Protein AF-A0A067DJR5-F1 (afdb_monomer)

InterPro domains:
  IPR007724 Poly(ADP-ribose) glycohydrolase [PTHR12837] (6-150)
  IPR046372 Poly (ADP-ribose) glycohydrolase (PARG), catalytic domain [PF05028] (11-152)

Radius of gyration: 17.23 Å; Cα contacts (8 Å, |Δi|>4): 198; chains: 1; bounding box: 45×36×45 Å

Solvent-accessible surface area (backbone atoms only — not comparable to full-atom values): 10150 Å² total; per-residue (Å²): 129,85,82,83,78,78,75,82,52,72,67,53,64,76,67,58,80,74,76,82,76,92,83,85,89,74,96,71,88,57,72,91,69,57,84,62,94,54,79,29,79,32,74,26,50,44,48,57,57,69,37,46,88,63,87,45,40,51,73,36,21,48,51,35,67,23,20,55,71,56,54,60,46,57,77,76,58,70,66,49,54,83,88,45,70,49,78,47,74,30,60,58,53,68,38,35,69,42,72,59,48,96,56,49,40,84,64,50,80,46,80,67,78,65,52,66,47,100,85,73,32,34,64,33,40,36,37,36,43,57,70,79,81,84,53,68,80,54,50,76,38,66,75,49,45,52,40,60,54,52,68,60,49,70,58,63,69,58,62,80,79,118

Mean predicted aligned error: 7.13 Å

Organism: Citrus sinensis (NCBI:txid2711)

Sequence (162 aa):
HPLFTSYPEADFWSKSVLPLCAFEVRSVGFIEDQSADALEVDFANKYIGRGALHRGCVHEEIRFMINPELIAGMLFLASMGDNEAIEIVGAERFCDYKGYTSSFRFAGDPADKKHFDSFGRRKTRIIAIDALCWPGMKQYALKYLLRCVKFALEHLENTENY

Structure (mmCIF, N/CA/C/O backbone):
data_AF-A0A067DJR5-F1
#
_entry.id   AF-A0A067DJR5-F1
#
loop_
_atom_site.group_PDB
_atom_site.id
_atom_site.type_symbol
_atom_site.label_atom_id
_atom_site.label_alt_id
_atom_site.label_comp_id
_atom_site.label_asym_id
_atom_site.label_entity_id
_atom_site.label_seq_id
_atom_site.pdbx_PDB_ins_code
_atom_site.Cartn_x
_atom_site.Cartn_y
_atom_site.Cartn_z
_atom_site.occupancy
_atom_site.B_iso_or_equiv
_atom_site.auth_seq_id
_atom_site.auth_comp_id
_atom_site.auth_asym_id
_atom_site.auth_atom_id
_atom_site.pdbx_PDB_model_num
ATOM 1 N N . HIS A 1 1 ? 21.685 14.179 6.305 1.00 32.66 1 HIS A N 1
ATOM 2 C CA . HIS A 1 1 ? 21.947 13.771 4.911 1.00 32.66 1 HIS A CA 1
ATOM 3 C C . HIS A 1 1 ? 20.967 12.667 4.562 1.00 32.66 1 HIS A C 1
ATOM 5 O O . HIS A 1 1 ? 20.913 11.726 5.345 1.00 32.66 1 HIS A O 1
ATOM 11 N N . PRO A 1 2 ? 20.172 12.768 3.483 1.00 40.50 2 PRO A N 1
ATOM 12 C CA . PRO A 1 2 ? 19.405 11.615 3.029 1.00 40.50 2 PRO A CA 1
ATOM 13 C C . PRO A 1 2 ? 20.401 10.515 2.641 1.00 40.50 2 PRO A C 1
ATOM 15 O O . PRO A 1 2 ? 21.371 10.781 1.928 1.00 40.50 2 PRO A O 1
ATOM 18 N N . LEU A 1 3 ? 20.214 9.317 3.193 1.00 43.00 3 LEU A N 1
ATOM 19 C CA . LEU A 1 3 ? 20.964 8.128 2.805 1.00 43.00 3 LEU A CA 1
ATOM 20 C C . LEU A 1 3 ? 20.612 7.841 1.345 1.00 43.00 3 LEU A C 1
ATOM 22 O O . LEU A 1 3 ? 19.465 7.549 1.023 1.00 43.00 3 LEU A O 1
ATOM 26 N N . PHE A 1 4 ? 21.582 8.010 0.451 1.00 42.84 4 PHE A N 1
ATOM 27 C CA . PHE A 1 4 ? 21.409 7.666 -0.953 1.00 42.84 4 PHE A CA 1
ATOM 28 C C . PHE A 1 4 ? 21.581 6.152 -1.072 1.00 42.84 4 PHE A C 1
ATOM 30 O O . PHE A 1 4 ? 22.692 5.659 -1.263 1.00 42.84 4 PHE A O 1
ATOM 37 N N . THR A 1 5 ? 20.498 5.403 -0.881 1.00 54.69 5 THR A N 1
ATOM 38 C CA . THR A 1 5 ? 20.499 3.961 -1.127 1.00 54.69 5 THR A CA 1
ATOM 39 C C . THR A 1 5 ? 20.599 3.748 -2.635 1.00 54.69 5 THR A C 1
ATOM 41 O O . THR A 1 5 ? 19.686 4.083 -3.390 1.00 54.69 5 THR A O 1
ATOM 44 N N . SER A 1 6 ? 21.738 3.246 -3.115 1.00 61.50 6 SER A N 1
ATOM 45 C CA . SER A 1 6 ? 21.877 2.869 -4.521 1.00 61.50 6 SER A CA 1
ATOM 46 C C . SER A 1 6 ? 21.143 1.552 -4.756 1.00 61.50 6 SER A C 1
ATOM 48 O O . SER A 1 6 ? 21.540 0.521 -4.214 1.00 61.50 6 SER A O 1
ATOM 50 N N . TYR A 1 7 ? 20.088 1.576 -5.568 1.00 65.38 7 TYR A N 1
ATOM 51 C CA . TYR A 1 7 ? 19.358 0.358 -5.915 1.00 65.38 7 TYR A CA 1
ATOM 52 C C . TYR A 1 7 ? 20.230 -0.631 -6.692 1.00 65.38 7 TYR A C 1
ATOM 54 O O . TYR A 1 7 ? 20.980 -0.201 -7.575 1.00 65.38 7 TYR A O 1
ATOM 62 N N . PRO A 1 8 ? 20.066 -1.946 -6.466 1.00 73.25 8 PRO A N 1
ATOM 63 C CA . PRO A 1 8 ? 20.792 -2.938 -7.235 1.00 73.25 8 PRO A CA 1
ATOM 64 C C . PRO A 1 8 ? 20.431 -2.868 -8.722 1.00 73.25 8 PRO A C 1
ATOM 66 O O . PRO A 1 8 ? 19.257 -2.778 -9.103 1.00 73.25 8 PRO A O 1
ATOM 69 N N . GLU A 1 9 ? 21.457 -2.908 -9.567 1.00 80.12 9 GLU A N 1
ATOM 70 C CA . GLU A 1 9 ? 21.310 -2.920 -11.021 1.00 80.12 9 GLU A CA 1
ATOM 71 C C . GLU A 1 9 ? 20.905 -4.309 -11.542 1.00 80.12 9 GLU A C 1
ATOM 73 O O . GLU A 1 9 ? 20.923 -5.306 -10.822 1.00 80.12 9 GLU A O 1
ATOM 78 N N . ALA A 1 10 ? 20.557 -4.397 -12.829 1.00 82.88 10 ALA A N 1
ATOM 79 C CA . ALA A 1 10 ? 20.188 -5.653 -13.493 1.00 82.88 10 ALA A CA 1
ATOM 80 C C . ALA A 1 10 ? 21.188 -6.789 -13.276 1.00 82.88 10 ALA A C 1
ATOM 82 O O . ALA A 1 10 ? 20.790 -7.941 -13.107 1.00 82.88 10 ALA A O 1
ATOM 83 N N . ASP A 1 11 ? 22.475 -6.452 -13.270 1.00 86.44 11 ASP A N 1
ATOM 84 C CA . ASP A 1 11 ? 23.546 -7.425 -13.132 1.00 86.44 11 ASP A CA 1
ATOM 85 C C . ASP A 1 11 ? 23.489 -8.136 -11.770 1.00 86.44 11 ASP A C 1
ATOM 87 O O . ASP A 1 11 ? 23.598 -9.361 -11.718 1.00 86.44 11 ASP A O 1
ATOM 91 N N . PHE A 1 12 ? 23.182 -7.400 -10.693 1.00 85.56 12 PHE A N 1
ATOM 92 C CA . PHE A 1 12 ? 22.974 -7.965 -9.357 1.00 85.56 12 PHE A CA 1
ATOM 93 C C . PHE A 1 12 ? 21.838 -8.992 -9.353 1.00 85.56 12 PHE A C 1
ATOM 95 O O . PHE A 1 12 ? 22.022 -10.122 -8.907 1.00 85.56 12 PHE A O 1
ATOM 102 N N . TRP A 1 13 ? 20.681 -8.626 -9.909 1.00 84.19 13 TRP A N 1
ATOM 103 C CA . TRP A 1 13 ? 19.507 -9.499 -9.952 1.00 84.19 13 TRP A CA 1
ATOM 104 C C . TRP A 1 13 ? 19.743 -10.761 -10.772 1.00 84.19 13 TRP A C 1
ATOM 106 O O . TRP A 1 13 ? 19.360 -11.848 -10.352 1.00 84.19 13 TRP A O 1
ATOM 116 N N . SER A 1 14 ? 20.416 -10.626 -11.916 1.00 87.56 14 SER A N 1
ATOM 117 C CA . SER A 1 14 ? 20.718 -11.755 -12.800 1.00 87.56 14 SER A CA 1
ATOM 118 C C . SER A 1 14 ? 21.702 -12.762 -12.195 1.00 87.56 14 SER A C 1
ATOM 120 O O . SER A 1 14 ? 21.683 -13.934 -12.563 1.00 87.56 14 SER A O 1
ATOM 122 N N . LYS A 1 15 ? 22.551 -12.308 -11.265 1.00 91.06 15 LYS A N 1
ATOM 123 C CA . LYS A 1 15 ? 23.570 -13.115 -10.581 1.00 91.06 15 LYS A CA 1
ATOM 124 C C . LYS A 1 15 ? 23.148 -13.540 -9.177 1.00 91.06 15 LYS A C 1
ATOM 126 O O . LYS A 1 15 ? 23.910 -14.237 -8.509 1.00 91.06 15 LYS A O 1
ATOM 131 N N . SER A 1 16 ? 21.972 -13.113 -8.716 1.00 87.06 16 SER A N 1
ATOM 132 C CA . SER A 1 16 ? 21.487 -13.448 -7.384 1.00 87.06 16 SER A CA 1
ATOM 133 C C . SER A 1 16 ? 21.259 -14.953 -7.268 1.00 87.06 16 SER A C 1
ATOM 135 O O . SER A 1 16 ? 20.565 -15.562 -8.080 1.00 87.06 16 SER A O 1
ATOM 137 N N . VAL A 1 17 ? 21.847 -15.541 -6.230 1.00 91.00 17 VAL A N 1
ATOM 138 C CA . VAL A 1 17 ? 21.683 -16.954 -5.856 1.00 91.00 17 VAL A CA 1
ATOM 139 C C . VAL A 1 17 ? 20.886 -17.107 -4.562 1.00 91.00 17 VAL A C 1
ATOM 141 O O . VAL A 1 17 ? 20.864 -18.186 -3.970 1.00 91.00 17 VAL A O 1
ATOM 144 N N . LEU A 1 18 ? 20.264 -16.020 -4.092 1.00 86.81 18 LEU A N 1
ATOM 145 C CA . LEU A 1 18 ? 19.453 -16.054 -2.884 1.00 86.81 18 LEU A CA 1
ATOM 146 C C . LEU A 1 18 ? 18.262 -17.000 -3.093 1.00 86.81 18 LEU A C 1
ATOM 148 O O . LEU A 1 18 ? 17.601 -16.926 -4.135 1.00 86.81 18 LEU A O 1
ATOM 152 N N . PRO A 1 19 ? 17.979 -17.897 -2.132 1.00 89.25 19 PRO A N 1
ATOM 153 C CA . PRO A 1 19 ? 16.810 -18.751 -2.225 1.00 89.25 19 PRO A CA 1
ATOM 154 C C . PRO A 1 19 ? 15.543 -17.892 -2.197 1.00 89.25 19 PRO A C 1
ATOM 156 O O . PRO A 1 19 ? 15.485 -16.863 -1.522 1.00 89.25 19 PRO A O 1
ATOM 159 N N . LEU A 1 20 ? 14.509 -18.335 -2.913 1.00 88.19 20 LEU A N 1
ATOM 160 C CA . LEU A 1 20 ? 13.187 -17.727 -2.800 1.00 88.19 20 LEU A CA 1
ATOM 161 C C . LEU A 1 20 ? 12.684 -17.870 -1.359 1.00 88.19 20 LEU A C 1
ATOM 163 O O . LEU A 1 20 ? 12.875 -18.913 -0.727 1.00 88.19 20 LEU A O 1
ATOM 167 N N . CYS A 1 21 ? 12.034 -16.827 -0.846 1.00 87.06 21 CYS A N 1
ATOM 168 C CA . CYS A 1 21 ? 11.402 -16.886 0.463 1.00 87.06 21 CYS A CA 1
ATOM 169 C C . CYS A 1 21 ? 10.205 -17.850 0.452 1.00 87.06 21 CYS A C 1
ATOM 171 O O . CYS A 1 21 ? 9.618 -18.153 -0.592 1.00 87.06 21 CYS A O 1
ATOM 173 N N . ALA A 1 22 ? 9.835 -18.337 1.637 1.00 89.88 22 ALA A N 1
ATOM 174 C CA . ALA A 1 22 ? 8.585 -19.063 1.798 1.00 89.88 22 ALA A CA 1
ATOM 175 C C . ALA A 1 22 ? 7.409 -18.138 1.444 1.00 89.88 22 ALA A C 1
ATOM 177 O O . ALA A 1 22 ? 7.386 -16.977 1.851 1.00 89.88 22 ALA A O 1
ATOM 178 N N . PHE A 1 23 ? 6.430 -18.658 0.708 1.00 89.19 23 PHE A N 1
ATOM 179 C CA . PHE A 1 23 ? 5.225 -17.920 0.348 1.00 89.19 23 PHE A CA 1
ATOM 180 C C . PHE A 1 23 ? 3.981 -18.773 0.597 1.00 89.19 23 PHE A C 1
ATOM 182 O O . PHE A 1 23 ? 4.010 -19.999 0.478 1.00 89.19 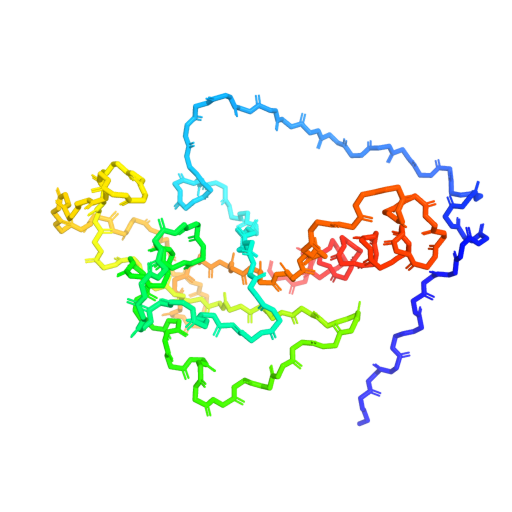23 PHE A O 1
ATOM 189 N N . GLU A 1 24 ? 2.880 -18.108 0.933 1.00 90.44 24 GLU A N 1
ATOM 190 C CA . GLU A 1 24 ? 1.561 -18.711 1.102 1.00 90.44 24 GLU A CA 1
ATOM 191 C C . GLU A 1 24 ? 0.595 -18.042 0.122 1.00 90.44 24 GLU A C 1
ATOM 193 O O . GLU A 1 24 ? 0.582 -16.818 -0.006 1.00 90.44 24 GLU A O 1
ATOM 198 N N . VAL A 1 25 ? -0.227 -18.837 -0.567 1.00 91.69 25 VAL A N 1
ATOM 199 C CA . VAL A 1 25 ? -1.281 -18.325 -1.450 1.00 91.69 25 VAL A CA 1
ATOM 200 C C . VAL A 1 25 ? -2.632 -18.688 -0.861 1.00 91.69 25 VAL A C 1
ATOM 202 O O . VAL A 1 25 ? -2.941 -19.864 -0.676 1.00 91.69 25 VAL A O 1
ATOM 205 N N . ARG A 1 26 ? -3.460 -17.672 -0.615 1.00 90.69 26 ARG A N 1
ATOM 206 C CA . ARG A 1 26 ? -4.855 -17.836 -0.204 1.00 90.69 26 ARG A CA 1
ATOM 207 C C . ARG A 1 26 ? -5.766 -17.350 -1.321 1.00 90.69 26 ARG A C 1
ATOM 209 O O . ARG A 1 26 ? -5.598 -16.246 -1.823 1.00 90.69 26 ARG A O 1
ATOM 216 N N . SER A 1 27 ? -6.742 -18.170 -1.702 1.00 91.94 27 SER A N 1
ATOM 217 C CA . SER A 1 27 ? -7.758 -17.805 -2.701 1.00 91.94 27 SER A CA 1
ATOM 218 C C . SER A 1 27 ? -8.978 -17.104 -2.093 1.00 91.94 27 SER A C 1
ATOM 220 O O . SER A 1 27 ? -9.908 -16.760 -2.816 1.00 91.94 27 SER A O 1
ATOM 222 N N . VAL A 1 28 ? -9.009 -16.959 -0.767 1.00 90.88 28 VAL A N 1
ATOM 223 C CA . VAL A 1 28 ? -10.107 -16.366 0.001 1.00 90.88 28 VAL A CA 1
ATOM 224 C C . VAL A 1 28 ? -9.520 -15.434 1.055 1.00 90.88 28 VAL A C 1
ATOM 226 O O . VAL A 1 28 ? -8.496 -15.753 1.661 1.00 90.88 28 VAL A O 1
ATOM 229 N N . GLY A 1 29 ? -10.209 -14.318 1.286 1.00 89.69 29 GLY A N 1
ATOM 230 C CA . GLY A 1 29 ? -9.810 -13.270 2.217 1.00 89.69 29 GLY A CA 1
ATOM 231 C C . GLY A 1 29 ? -9.407 -11.990 1.494 1.00 89.69 29 GLY A C 1
ATOM 232 O O . GLY A 1 29 ? -9.350 -11.947 0.263 1.00 89.69 29 GLY A O 1
ATOM 233 N N . PHE A 1 30 ? -9.137 -10.960 2.285 1.00 90.88 30 PHE A N 1
ATOM 234 C CA . PHE A 1 30 ? -8.698 -9.653 1.818 1.00 90.88 30 PHE A CA 1
ATOM 235 C C . PHE A 1 30 ? -7.371 -9.271 2.482 1.00 90.88 30 PHE A C 1
ATOM 237 O O . PHE A 1 30 ? -7.003 -9.841 3.512 1.00 90.88 30 PHE A O 1
ATOM 244 N N . ILE A 1 31 ? -6.640 -8.327 1.887 1.00 91.81 31 ILE A N 1
ATOM 245 C CA . ILE A 1 31 ? -5.328 -7.890 2.394 1.00 91.81 31 ILE A CA 1
ATOM 246 C C . ILE A 1 31 ? -5.497 -7.227 3.769 1.00 91.81 31 ILE A C 1
ATOM 248 O O . ILE A 1 31 ? -4.756 -7.527 4.702 1.00 91.81 31 ILE A O 1
ATOM 252 N N . GLU A 1 32 ? -6.535 -6.406 3.910 1.00 90.31 32 GLU A N 1
ATOM 253 C CA . GLU A 1 32 ? -6.901 -5.668 5.118 1.00 90.31 32 GLU A CA 1
ATOM 254 C C . GLU A 1 32 ? -7.346 -6.532 6.303 1.00 90.31 32 GLU A C 1
ATOM 256 O O . GLU A 1 32 ? -7.387 -6.043 7.433 1.00 90.31 32 GLU A O 1
ATOM 261 N N . ASP A 1 33 ? -7.679 -7.800 6.052 1.00 88.38 33 ASP A N 1
ATOM 262 C CA . ASP A 1 33 ? -8.132 -8.753 7.069 1.00 88.38 33 ASP A CA 1
ATOM 263 C C . ASP A 1 33 ? 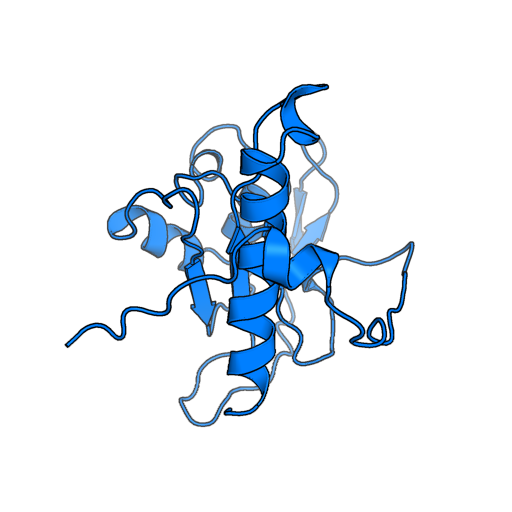-6.995 -9.666 7.556 1.00 88.38 33 ASP A C 1
ATOM 265 O O . ASP A 1 33 ? -7.211 -10.544 8.397 1.00 88.38 33 ASP A O 1
ATOM 269 N N . GLN A 1 34 ? -5.774 -9.496 7.035 1.00 81.50 34 GLN A N 1
ATOM 270 C CA . GLN A 1 34 ? -4.649 -10.329 7.436 1.00 81.50 34 GLN A CA 1
ATOM 271 C C . GLN A 1 34 ? -4.249 -10.050 8.893 1.00 81.50 34 GLN A C 1
ATOM 273 O O . GLN A 1 34 ? -4.035 -8.909 9.306 1.00 81.50 34 GLN A O 1
ATOM 278 N N . SER A 1 35 ? -4.125 -11.130 9.670 1.00 70.38 35 SER A N 1
ATOM 279 C CA . SER A 1 35 ? -3.864 -11.089 11.114 1.00 70.38 35 SER A CA 1
ATOM 280 C C . SER A 1 35 ? -2.385 -11.146 11.487 1.00 70.38 35 SER A C 1
ATOM 282 O O . SER A 1 35 ? -2.038 -10.915 12.641 1.00 70.38 35 SER A O 1
ATOM 284 N N . ALA A 1 36 ? -1.518 -11.525 10.548 1.00 69.12 36 ALA A N 1
ATOM 28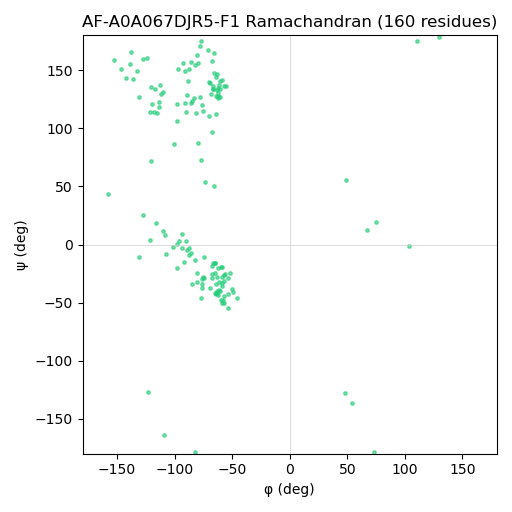5 C CA . ALA A 1 36 ? -0.082 -11.361 10.729 1.00 69.12 36 ALA A CA 1
ATOM 286 C C . ALA A 1 36 ? 0.231 -9.857 10.771 1.00 69.12 36 ALA A C 1
ATOM 288 O O . ALA A 1 36 ? -0.445 -9.097 10.078 1.00 69.12 36 ALA A O 1
ATOM 289 N N . ASP A 1 37 ? 1.253 -9.442 11.530 1.00 76.12 37 ASP A N 1
ATOM 290 C CA . ASP A 1 37 ? 1.848 -8.088 11.500 1.00 76.12 37 ASP A CA 1
ATOM 291 C C . ASP A 1 37 ? 2.531 -7.842 10.123 1.00 76.12 37 ASP A C 1
ATOM 293 O O . ASP A 1 37 ? 3.707 -7.501 10.014 1.00 76.12 37 ASP A O 1
ATOM 297 N N . ALA A 1 38 ? 1.796 -8.115 9.046 1.00 83.69 38 ALA A N 1
ATOM 298 C CA . ALA A 1 38 ? 2.214 -8.109 7.664 1.00 83.69 38 ALA A CA 1
ATOM 299 C C . ALA A 1 38 ? 2.060 -6.711 7.076 1.00 83.69 38 ALA A C 1
ATOM 301 O O . ALA A 1 38 ? 1.185 -5.934 7.463 1.00 83.69 38 ALA A O 1
ATOM 302 N N . LEU A 1 39 ? 2.911 -6.424 6.097 1.00 88.25 39 LEU A N 1
ATOM 303 C CA . LEU A 1 39 ? 2.811 -5.219 5.300 1.00 88.25 39 LEU A CA 1
ATOM 304 C C . LEU A 1 39 ? 1.668 -5.372 4.290 1.00 88.25 39 LEU A C 1
ATOM 306 O O . LEU A 1 39 ? 1.666 -6.286 3.464 1.00 88.25 39 LEU A O 1
ATOM 310 N N . GLU A 1 40 ? 0.689 -4.482 4.374 1.00 92.38 40 GLU A N 1
ATOM 311 C CA . GLU A 1 40 ? -0.501 -4.495 3.535 1.00 92.38 40 GLU A CA 1
ATOM 312 C C . GLU A 1 40 ? -0.260 -3.662 2.281 1.00 92.38 40 GLU A C 1
ATOM 314 O O . GLU A 1 40 ? -0.076 -2.448 2.351 1.00 92.38 40 GLU A O 1
ATOM 319 N N . VAL A 1 41 ? -0.243 -4.308 1.120 1.00 92.19 41 VAL A N 1
ATOM 320 C CA . VAL A 1 41 ? 0.006 -3.610 -0.144 1.00 92.19 41 VAL A CA 1
ATOM 321 C C . VAL A 1 41 ? -1.250 -2.868 -0.588 1.00 92.19 41 VAL A C 1
ATOM 323 O O . VAL A 1 41 ? -2.312 -3.468 -0.736 1.00 92.19 41 VAL A O 1
ATOM 326 N N . ASP A 1 42 ? -1.103 -1.576 -0.864 1.00 93.31 42 ASP A N 1
ATOM 327 C CA . ASP A 1 42 ? -2.068 -0.779 -1.604 1.00 93.31 42 ASP A CA 1
ATOM 328 C C . ASP A 1 42 ? -1.640 -0.659 -3.075 1.00 93.31 42 ASP A C 1
ATOM 330 O O . ASP A 1 42 ? -0.550 -0.174 -3.399 1.00 93.31 42 ASP A O 1
ATOM 334 N N . PHE A 1 43 ? -2.512 -1.121 -3.976 1.00 91.69 43 PHE A N 1
ATOM 335 C CA . PHE A 1 43 ? -2.342 -1.006 -5.425 1.00 91.69 43 PHE A CA 1
ATOM 336 C C . PHE A 1 43 ? -2.670 0.411 -5.888 1.00 91.69 43 PHE A C 1
ATOM 338 O O . PHE A 1 43 ? -3.710 0.670 -6.501 1.00 91.69 43 PHE A O 1
ATOM 345 N N . ALA A 1 44 ? -1.761 1.316 -5.557 1.00 90.94 44 ALA A N 1
ATOM 346 C CA . ALA A 1 44 ? -1.984 2.741 -5.614 1.00 90.94 44 ALA A CA 1
ATOM 347 C C . ALA A 1 44 ? -1.840 3.326 -7.023 1.00 90.94 44 ALA A C 1
ATOM 349 O O . ALA A 1 44 ? -1.223 2.766 -7.939 1.00 90.94 44 ALA A O 1
ATOM 350 N N . ASN A 1 45 ? -2.365 4.535 -7.182 1.00 90.88 45 ASN A N 1
ATOM 351 C CA . ASN A 1 45 ? -1.932 5.437 -8.234 1.00 90.88 45 ASN A CA 1
ATOM 352 C C . ASN A 1 45 ? -0.662 6.182 -7.789 1.00 90.88 45 ASN A C 1
ATOM 354 O O . ASN A 1 45 ? -0.461 6.432 -6.605 1.00 90.88 45 ASN A O 1
ATOM 358 N N . LYS A 1 46 ? 0.164 6.643 -8.741 1.00 90.06 46 LYS A N 1
ATOM 359 C CA . LYS A 1 46 ? 1.316 7.506 -8.419 1.00 90.06 46 LYS A CA 1
ATOM 360 C C . LYS A 1 46 ? 0.933 8.743 -7.596 1.00 90.06 46 LYS A C 1
ATOM 362 O O . LYS A 1 46 ? 1.752 9.254 -6.845 1.00 90.06 46 LYS A O 1
ATOM 367 N N . TYR A 1 47 ? -0.300 9.231 -7.753 1.00 92.38 47 TYR A N 1
ATOM 368 C CA . TYR A 1 47 ? -0.924 10.173 -6.830 1.00 92.38 47 TYR A CA 1
ATOM 369 C C . TYR A 1 47 ? -1.816 9.386 -5.874 1.00 92.38 47 TYR A C 1
ATOM 371 O O . TYR A 1 47 ? -2.887 8.941 -6.285 1.00 92.38 47 TYR A O 1
ATOM 379 N N . ILE A 1 48 ? -1.386 9.232 -4.626 1.00 92.50 48 ILE A N 1
ATOM 380 C CA . ILE A 1 48 ? -2.081 8.383 -3.657 1.00 92.50 48 ILE A CA 1
ATOM 381 C C . ILE A 1 48 ? -3.550 8.808 -3.478 1.00 92.50 48 ILE A C 1
ATOM 383 O O . ILE A 1 48 ? -3.863 10.002 -3.426 1.00 92.50 48 ILE A O 1
ATOM 387 N N . GLY A 1 49 ? -4.468 7.843 -3.436 1.00 86.06 49 GLY A N 1
ATOM 388 C CA . GLY A 1 49 ? -5.889 8.080 -3.169 1.00 86.06 49 GLY A CA 1
ATOM 389 C C . GLY A 1 49 ? -6.635 8.863 -4.255 1.00 86.06 49 GLY A C 1
ATOM 390 O O . GLY A 1 49 ? -7.763 9.305 -4.032 1.00 86.06 49 GLY A O 1
ATOM 391 N N . ARG A 1 50 ? -6.052 9.059 -5.448 1.00 85.00 50 ARG A N 1
ATOM 392 C CA . ARG A 1 50 ? -6.582 9.927 -6.523 1.00 85.00 50 ARG A CA 1
ATOM 393 C C . ARG A 1 50 ? -8.076 9.738 -6.798 1.00 85.00 50 ARG A C 1
ATOM 395 O O . ARG A 1 50 ? -8.809 10.718 -6.971 1.00 85.00 50 ARG A O 1
ATOM 402 N N . GLY A 1 51 ? -8.527 8.488 -6.893 1.00 85.56 51 GLY A N 1
ATOM 403 C CA . GLY A 1 51 ? -9.921 8.166 -7.188 1.00 85.56 51 GLY A CA 1
ATOM 404 C C . GLY A 1 51 ? -10.856 8.208 -5.980 1.00 85.56 51 GLY A C 1
ATOM 405 O O . GLY A 1 51 ? -12.070 8.233 -6.193 1.00 85.56 51 GLY A O 1
ATOM 406 N N . ALA A 1 52 ? -10.321 8.254 -4.754 1.00 88.00 52 ALA A N 1
ATOM 407 C CA . ALA A 1 52 ? -11.069 8.061 -3.509 1.00 88.00 52 ALA A CA 1
ATOM 408 C C . ALA A 1 52 ? -12.121 9.153 -3.281 1.00 88.00 52 ALA A C 1
ATOM 410 O O . ALA A 1 52 ? -13.211 8.880 -2.794 1.00 88.00 52 ALA A O 1
ATOM 411 N N . LEU A 1 53 ? -11.822 10.384 -3.707 1.00 86.44 53 LEU A N 1
ATOM 412 C CA . LEU A 1 53 ? -12.748 11.524 -3.654 1.00 86.44 53 LEU A CA 1
ATOM 413 C C . LEU A 1 53 ? -13.546 11.725 -4.957 1.00 86.44 53 LEU A C 1
ATOM 415 O O . LEU A 1 53 ? -14.203 12.750 -5.135 1.00 86.44 53 LEU A O 1
ATOM 419 N N . HIS A 1 54 ? -13.468 10.776 -5.893 1.00 87.44 54 HIS A N 1
ATOM 420 C CA . HIS A 1 54 ? -14.109 10.852 -7.206 1.00 87.44 54 HIS A CA 1
ATOM 421 C C . HIS A 1 54 ? -15.042 9.651 -7.439 1.00 87.44 54 HIS A C 1
ATOM 423 O O . HIS A 1 54 ? -15.972 9.414 -6.677 1.00 87.44 54 HIS A O 1
ATOM 429 N N . ARG A 1 55 ? -14.860 8.932 -8.553 1.00 85.62 55 ARG A N 1
ATOM 430 C CA . ARG A 1 55 ? -15.662 7.762 -8.948 1.00 85.62 55 ARG A CA 1
ATOM 431 C C . ARG A 1 55 ? -14.884 6.451 -8.817 1.00 85.62 55 ARG A C 1
ATOM 433 O O . ARG A 1 55 ? -15.344 5.429 -9.323 1.00 85.62 55 ARG A O 1
ATOM 440 N N . GLY A 1 56 ? -13.689 6.498 -8.228 1.00 84.69 56 GLY A N 1
ATOM 441 C CA . GLY A 1 56 ? -12.892 5.306 -7.995 1.00 84.69 56 GLY A CA 1
ATOM 442 C C . GLY A 1 56 ? -13.556 4.442 -6.927 1.00 84.69 56 GLY A C 1
ATOM 443 O O . GLY A 1 56 ? -14.143 4.948 -5.975 1.00 84.69 56 GLY A O 1
ATOM 444 N N . CYS A 1 57 ? -13.549 3.135 -7.148 1.00 90.38 57 CYS A N 1
ATOM 445 C CA . CYS A 1 57 ? -14.122 2.155 -6.230 1.00 90.38 57 CYS A CA 1
ATOM 446 C C . CYS A 1 57 ? -13.477 0.789 -6.492 1.00 90.38 57 CYS A C 1
ATOM 448 O O . CYS A 1 57 ? -14.144 -0.235 -6.658 1.00 90.38 57 CYS A O 1
ATOM 450 N N . VAL A 1 58 ? -12.157 0.814 -6.658 1.00 90.88 58 VAL A N 1
ATOM 451 C CA . VAL A 1 58 ? -11.315 -0.375 -6.717 1.00 90.88 58 VAL A CA 1
ATOM 452 C C . VAL A 1 58 ? -10.482 -0.428 -5.432 1.00 90.88 58 VAL A C 1
ATOM 454 O O . VAL A 1 58 ? -10.857 0.189 -4.439 1.00 90.88 58 VAL A O 1
ATOM 457 N N . HIS A 1 59 ? -9.415 -1.226 -5.402 1.00 92.62 59 HIS A N 1
ATOM 458 C CA . HIS A 1 59 ? -8.692 -1.546 -4.168 1.00 92.62 59 HIS A CA 1
ATOM 459 C C . HIS A 1 59 ? -8.248 -0.303 -3.372 1.00 92.62 59 HIS A C 1
ATOM 461 O O . HIS A 1 59 ? -8.632 -0.168 -2.213 1.00 92.62 59 HIS A O 1
ATOM 467 N N . GLU A 1 60 ? -7.515 0.619 -4.011 1.00 94.25 60 GLU A N 1
ATOM 468 C CA . GLU A 1 60 ? -7.019 1.858 -3.386 1.00 94.25 60 GLU A CA 1
ATOM 469 C C . GLU A 1 60 ? -8.163 2.690 -2.801 1.00 94.25 60 GLU A C 1
ATOM 471 O O . GLU A 1 60 ? -8.140 3.064 -1.630 1.00 94.25 60 GLU A O 1
ATOM 476 N N . GLU A 1 61 ? -9.224 2.947 -3.570 1.00 95.31 61 GLU A N 1
ATOM 477 C CA . GLU A 1 61 ? -10.301 3.796 -3.064 1.00 95.31 61 GLU A CA 1
ATOM 478 C C . GLU A 1 61 ? -11.091 3.139 -1.941 1.00 95.31 61 GLU A C 1
ATOM 480 O O . GLU A 1 61 ? -11.460 3.818 -0.986 1.00 95.31 61 GLU A O 1
ATOM 485 N N . ILE A 1 62 ? -11.325 1.827 -2.017 1.00 95.00 62 ILE A N 1
ATOM 486 C CA . ILE A 1 62 ? -11.984 1.095 -0.934 1.00 95.00 62 ILE A CA 1
ATOM 487 C C . ILE A 1 62 ? -11.136 1.174 0.338 1.00 95.00 62 ILE A C 1
ATOM 489 O O . ILE A 1 62 ? -11.683 1.476 1.401 1.00 95.00 62 ILE A O 1
ATOM 493 N N . ARG A 1 63 ? -9.812 1.000 0.228 1.00 95.50 63 ARG A N 1
ATOM 494 C CA . ARG A 1 63 ? -8.879 1.133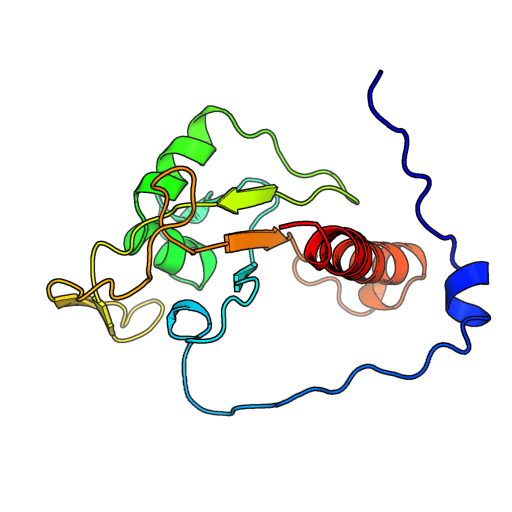 1.354 1.00 95.50 63 ARG A CA 1
ATOM 495 C C . ARG A 1 63 ? -8.976 2.517 2.000 1.00 95.50 63 ARG A C 1
ATOM 497 O O . ARG A 1 63 ? -9.088 2.617 3.217 1.00 95.50 63 ARG A O 1
ATOM 504 N N . PHE A 1 64 ? -9.039 3.574 1.194 1.00 95.50 64 PHE A N 1
ATOM 505 C CA . PHE A 1 64 ? -9.207 4.951 1.670 1.00 95.50 64 PHE A CA 1
ATOM 506 C C . PHE A 1 64 ? -10.578 5.219 2.305 1.00 95.50 64 PHE A C 1
ATOM 508 O O . PHE A 1 64 ? -10.681 6.075 3.179 1.00 95.50 64 PHE A O 1
ATOM 515 N N . MET A 1 65 ? -11.635 4.513 1.894 1.00 94.19 65 MET A N 1
ATOM 516 C CA . MET A 1 65 ? -12.962 4.659 2.507 1.00 94.19 65 MET A CA 1
ATOM 517 C C . MET A 1 65 ? -13.060 3.954 3.860 1.00 94.19 65 MET A C 1
ATOM 519 O O . MET A 1 65 ? -13.700 4.477 4.771 1.00 94.19 65 MET A O 1
ATOM 523 N N . ILE A 1 66 ? -12.433 2.782 4.008 1.00 94.56 66 ILE A N 1
ATOM 524 C CA . ILE A 1 66 ? -12.428 2.058 5.286 1.00 94.56 66 ILE A CA 1
ATOM 525 C C . ILE A 1 66 ? -11.378 2.608 6.260 1.00 94.56 66 ILE A C 1
ATOM 527 O O . ILE A 1 66 ? -11.575 2.497 7.465 1.00 94.56 66 ILE A O 1
ATOM 531 N N . ASN A 1 67 ? -10.314 3.246 5.762 1.00 95.00 67 ASN A N 1
ATOM 532 C CA . ASN A 1 67 ? -9.287 3.950 6.531 1.00 95.00 67 ASN A CA 1
ATOM 533 C C . ASN A 1 67 ? -9.239 5.442 6.115 1.00 95.00 67 ASN A C 1
ATOM 535 O O . ASN A 1 67 ? -8.295 5.867 5.448 1.00 95.00 67 ASN A O 1
ATOM 539 N N . PRO A 1 68 ? -10.234 6.274 6.480 1.00 94.12 68 PRO A N 1
ATOM 540 C CA . PRO A 1 68 ? -10.323 7.676 6.049 1.00 94.12 68 PRO A CA 1
ATOM 541 C C . PRO A 1 68 ? -9.122 8.549 6.437 1.00 94.12 68 PRO A C 1
ATOM 543 O O . PRO A 1 68 ? -8.892 9.581 5.811 1.00 94.12 68 PRO A O 1
ATOM 546 N N . GLU A 1 69 ? -8.312 8.141 7.415 1.00 95.19 69 GLU A N 1
ATOM 547 C CA . GLU A 1 69 ? -7.053 8.811 7.768 1.00 95.19 69 GLU A CA 1
ATOM 548 C C . GLU A 1 69 ? -6.070 8.877 6.586 1.00 95.19 69 GLU A C 1
ATOM 550 O O . GLU A 1 69 ? -5.307 9.836 6.470 1.00 95.19 69 GLU A O 1
ATOM 555 N N . LEU A 1 70 ? -6.144 7.924 5.648 1.00 95.25 70 LEU A N 1
ATOM 556 C CA . LEU A 1 70 ? -5.329 7.919 4.429 1.00 95.25 70 LEU A CA 1
ATOM 557 C C . LEU A 1 70 ? -5.623 9.122 3.522 1.00 95.25 70 LEU A C 1
ATOM 559 O O . LEU A 1 70 ? -4.728 9.612 2.833 1.00 95.25 70 LEU A O 1
ATOM 563 N N . ILE A 1 71 ? -6.848 9.661 3.566 1.00 94.62 71 ILE A N 1
ATOM 564 C CA . ILE A 1 71 ? -7.253 10.837 2.782 1.00 94.62 71 ILE A CA 1
ATOM 565 C C . ILE A 1 71 ? -6.414 12.060 3.168 1.00 94.62 71 ILE A C 1
ATOM 567 O O . ILE A 1 71 ? -6.098 12.879 2.306 1.00 94.62 71 ILE A O 1
ATOM 571 N N . ALA A 1 72 ? -5.990 12.175 4.433 1.00 93.31 72 ALA A N 1
ATOM 572 C CA . ALA A 1 72 ? -5.111 13.263 4.857 1.00 93.31 72 ALA A CA 1
ATOM 573 C C . ALA A 1 72 ? -3.792 13.260 4.067 1.00 93.31 72 ALA A C 1
ATOM 575 O O . ALA A 1 72 ? -3.303 14.325 3.694 1.00 93.31 72 ALA A O 1
ATOM 576 N N . GLY A 1 73 ? -3.274 12.073 3.729 1.00 90.88 73 GLY A N 1
ATOM 577 C CA . GLY A 1 73 ? -2.078 11.907 2.908 1.00 90.88 73 GLY A CA 1
ATOM 578 C C . GLY A 1 73 ? -2.183 12.579 1.537 1.00 90.88 73 GLY A C 1
ATOM 579 O O . GLY A 1 73 ? -1.196 13.124 1.046 1.00 90.88 73 GLY A O 1
ATOM 580 N N . MET A 1 74 ? -3.385 12.661 0.958 1.00 92.56 74 MET A N 1
ATOM 581 C CA . MET A 1 74 ? -3.612 13.321 -0.335 1.00 92.56 74 MET A CA 1
ATOM 582 C C . MET A 1 74 ? -3.276 14.822 -0.319 1.00 92.56 74 MET A C 1
ATOM 584 O O . MET A 1 74 ? -3.088 15.415 -1.379 1.00 92.56 74 MET A O 1
ATOM 588 N N . LEU A 1 75 ? -3.225 15.455 0.860 1.00 90.88 75 LEU A N 1
ATOM 589 C CA . LEU A 1 75 ? -2.962 16.890 0.997 1.00 90.88 75 LEU A CA 1
ATOM 590 C C . LEU A 1 75 ? -1.476 17.243 0.903 1.00 90.88 75 LEU A C 1
ATOM 592 O O . LEU A 1 75 ? -1.143 18.344 0.467 1.00 90.88 75 LEU A O 1
ATOM 596 N N . PHE A 1 76 ? -0.592 16.352 1.355 1.00 90.56 76 PHE A N 1
ATOM 597 C CA . PHE A 1 76 ? 0.823 16.675 1.563 1.00 90.56 76 PHE A CA 1
ATOM 598 C C . PHE A 1 76 ? 1.800 15.671 0.949 1.00 90.56 76 PHE A C 1
ATOM 600 O O . PHE A 1 76 ? 2.993 15.967 0.877 1.00 90.56 76 PHE A O 1
ATOM 607 N N . LEU A 1 77 ? 1.332 14.512 0.482 1.00 91.00 77 LEU A N 1
ATOM 608 C CA . LEU A 1 77 ? 2.179 13.547 -0.212 1.00 91.00 77 LEU A CA 1
ATOM 609 C C . LEU A 1 77 ? 2.314 13.924 -1.690 1.00 91.00 77 LEU A C 1
ATOM 611 O O . LEU A 1 77 ? 1.330 14.118 -2.405 1.00 91.00 77 LEU A O 1
ATOM 615 N N . ALA A 1 78 ? 3.561 14.037 -2.147 1.00 90.25 78 ALA A N 1
ATOM 616 C CA . ALA A 1 78 ? 3.873 14.258 -3.552 1.00 90.25 78 ALA A CA 1
ATOM 617 C C . ALA A 1 78 ? 3.590 12.998 -4.392 1.00 90.25 78 ALA A C 1
ATOM 619 O O . ALA A 1 78 ? 3.392 11.905 -3.866 1.00 90.25 78 ALA A O 1
ATOM 620 N N . SER A 1 79 ? 3.587 13.154 -5.721 1.00 92.44 79 SER A N 1
ATOM 621 C CA . SER A 1 79 ? 3.526 12.004 -6.632 1.00 92.44 79 SER A CA 1
ATOM 622 C C . SER A 1 79 ? 4.729 11.096 -6.411 1.00 92.44 79 SER A C 1
ATOM 624 O O . SER A 1 79 ? 5.851 11.591 -6.454 1.00 92.44 79 SER A O 1
ATOM 626 N N . MET A 1 80 ? 4.493 9.790 -6.318 1.00 90.12 80 MET A N 1
ATOM 627 C CA . MET A 1 80 ? 5.554 8.786 -6.305 1.00 90.12 80 MET A CA 1
ATOM 628 C C . MET A 1 80 ? 6.337 8.817 -7.625 1.00 90.12 80 MET A C 1
ATOM 630 O O . MET A 1 80 ? 5.754 8.846 -8.719 1.00 90.12 80 MET A O 1
ATOM 634 N N . GLY A 1 81 ? 7.662 8.868 -7.517 1.00 86.31 81 GLY A N 1
ATOM 635 C CA . GLY A 1 81 ? 8.610 8.619 -8.594 1.00 86.31 81 GLY A CA 1
ATOM 636 C C . GLY A 1 81 ? 8.788 7.128 -8.900 1.00 86.31 81 GLY A C 1
ATOM 637 O O . GLY A 1 81 ? 8.288 6.255 -8.203 1.00 86.31 81 GLY A O 1
ATOM 638 N N . ASP A 1 82 ? 9.561 6.815 -9.947 1.00 80.88 82 ASP A N 1
ATOM 639 C CA . ASP A 1 82 ? 9.748 5.434 -10.434 1.00 80.88 82 ASP A CA 1
ATOM 640 C C . ASP A 1 82 ? 10.349 4.460 -9.398 1.00 80.88 82 ASP A C 1
ATOM 642 O O . ASP A 1 82 ? 10.251 3.253 -9.602 1.00 80.88 82 ASP A O 1
ATOM 646 N N . ASN A 1 83 ? 10.995 4.955 -8.338 1.00 77.25 83 ASN A N 1
ATOM 647 C CA . ASN A 1 83 ? 11.554 4.135 -7.256 1.00 77.25 83 ASN A CA 1
ATOM 648 C C . ASN A 1 83 ? 11.066 4.613 -5.875 1.00 77.25 83 ASN A C 1
ATOM 650 O O . ASN A 1 83 ? 11.787 4.460 -4.902 1.00 77.25 83 ASN A O 1
ATOM 654 N N . GLU A 1 84 ? 9.904 5.262 -5.790 1.00 83.44 84 GLU A N 1
ATOM 655 C CA . GLU A 1 84 ? 9.363 5.740 -4.513 1.00 83.44 84 GLU A CA 1
ATOM 656 C C . GLU A 1 84 ? 8.099 4.970 -4.148 1.00 83.44 84 GLU A C 1
ATOM 658 O O . GLU A 1 84 ? 7.233 4.748 -4.991 1.00 83.44 84 GLU A O 1
ATOM 663 N N . ALA A 1 85 ? 7.988 4.595 -2.881 1.00 87.12 85 ALA A N 1
ATOM 664 C CA . ALA A 1 85 ? 6.780 4.041 -2.296 1.00 87.12 85 ALA A CA 1
ATOM 665 C C . ALA A 1 85 ? 6.426 4.836 -1.037 1.00 87.12 85 ALA A C 1
ATOM 667 O O . ALA A 1 85 ? 7.275 5.523 -0.461 1.00 87.12 85 ALA A O 1
ATOM 668 N N . ILE A 1 86 ? 5.167 4.762 -0.617 1.00 89.94 86 ILE A N 1
ATOM 669 C CA . ILE A 1 86 ? 4.687 5.488 0.561 1.00 89.94 86 ILE A CA 1
ATOM 670 C C . ILE A 1 86 ? 4.217 4.482 1.601 1.00 89.94 86 ILE A C 1
ATOM 672 O O . ILE A 1 86 ? 3.212 3.800 1.402 1.00 89.94 86 ILE A O 1
ATOM 676 N N . GLU A 1 87 ? 4.922 4.427 2.729 1.00 91.88 87 GLU A N 1
ATOM 677 C CA . GLU A 1 87 ? 4.483 3.670 3.897 1.00 91.88 87 GLU A CA 1
ATOM 678 C C . GLU A 1 87 ? 3.618 4.543 4.816 1.00 91.88 87 GLU A C 1
ATOM 680 O O . GLU A 1 87 ? 4.015 5.638 5.220 1.00 91.88 87 GLU A O 1
ATOM 685 N N . ILE A 1 88 ? 2.440 4.036 5.180 1.00 92.56 88 ILE A N 1
ATOM 686 C CA . ILE A 1 88 ? 1.529 4.653 6.142 1.00 92.56 88 ILE A CA 1
ATOM 687 C C . ILE A 1 88 ? 1.332 3.684 7.305 1.00 92.56 88 ILE A C 1
ATOM 689 O O . ILE A 1 88 ? 0.875 2.555 7.126 1.00 92.56 88 ILE A O 1
ATOM 693 N N . VAL A 1 89 ? 1.673 4.137 8.511 1.00 93.12 89 VAL A N 1
ATOM 694 C CA . VAL A 1 89 ? 1.615 3.331 9.735 1.00 93.12 89 VAL A CA 1
ATOM 695 C C . VAL A 1 89 ? 0.608 3.931 10.700 1.00 93.12 89 VAL A C 1
ATOM 697 O O . VAL A 1 89 ? 0.647 5.132 10.967 1.00 93.12 89 VAL A O 1
ATOM 700 N N . GLY A 1 90 ? -0.245 3.087 11.274 1.00 93.31 90 GLY A N 1
ATOM 701 C CA . GLY A 1 90 ? -1.170 3.496 12.329 1.00 93.31 90 GLY A CA 1
ATOM 702 C C . GLY A 1 90 ? -2.615 3.680 11.905 1.00 93.31 90 GLY A C 1
ATOM 703 O O . GLY A 1 90 ? -3.423 3.978 12.777 1.00 93.31 90 GLY A O 1
ATOM 704 N N . ALA A 1 91 ? -2.934 3.488 10.623 1.00 93.81 91 ALA A N 1
ATOM 705 C CA . ALA A 1 91 ? -4.277 3.721 10.111 1.00 93.81 91 ALA A CA 1
ATOM 706 C C . ALA A 1 91 ? -5.310 2.795 10.777 1.00 93.81 91 ALA A C 1
ATOM 708 O O . ALA A 1 91 ? -5.157 1.567 10.758 1.00 93.81 91 ALA A O 1
ATOM 709 N N . GLU A 1 92 ? -6.365 3.384 11.337 1.00 93.31 92 GLU A N 1
ATOM 710 C CA . GLU A 1 92 ? -7.494 2.658 11.928 1.00 93.31 92 GLU A CA 1
ATOM 711 C C . GLU A 1 92 ? -8.565 2.365 10.876 1.00 93.31 92 GLU A C 1
ATOM 713 O O . GLU A 1 92 ? -8.828 3.179 9.984 1.00 93.31 92 GLU A O 1
ATOM 718 N N . ARG A 1 93 ? -9.164 1.171 10.933 1.00 93.31 93 ARG A N 1
ATOM 719 C CA . ARG A 1 93 ? -10.321 0.814 10.108 1.00 93.31 93 ARG A CA 1
ATOM 720 C C . ARG A 1 93 ? -11.599 1.294 10.793 1.00 93.31 93 ARG A C 1
ATOM 722 O O . ARG A 1 93 ? -11.893 0.875 11.904 1.00 93.31 93 ARG A O 1
ATOM 729 N N . PHE A 1 94 ? -12.386 2.107 10.088 1.00 93.00 94 PHE A N 1
ATOM 730 C CA . PHE A 1 94 ? -13.611 2.759 10.577 1.00 93.00 94 PHE A CA 1
ATOM 731 C C . PHE A 1 94 ? -14.913 2.187 10.014 1.00 93.00 94 PHE A C 1
ATOM 733 O O . PHE A 1 94 ? -15.980 2.542 10.504 1.00 93.00 94 PHE A O 1
ATOM 740 N N . CYS A 1 95 ? -14.859 1.287 9.027 1.00 92.19 95 CYS A N 1
ATOM 741 C CA . CYS A 1 95 ? -16.030 0.521 8.603 1.00 92.19 95 CYS A CA 1
ATOM 742 C C . CYS A 1 95 ? -15.686 -0.832 7.986 1.00 92.19 95 CYS A C 1
ATOM 744 O O . CYS A 1 95 ? -14.577 -1.062 7.497 1.00 92.19 95 CYS A O 1
ATOM 746 N N . ASP A 1 96 ? -16.679 -1.717 7.999 1.00 93.25 96 ASP A N 1
ATOM 747 C CA . ASP A 1 96 ? -16.702 -2.907 7.164 1.00 93.25 96 ASP A CA 1
ATOM 748 C C . ASP A 1 96 ? -17.430 -2.622 5.853 1.00 93.25 96 ASP A C 1
ATOM 750 O O . ASP A 1 96 ? -18.287 -1.735 5.752 1.00 93.25 96 ASP A O 1
ATOM 754 N N . TYR A 1 97 ? -17.113 -3.414 4.832 1.00 94.06 97 TYR A N 1
ATOM 755 C CA . TYR A 1 97 ? -17.729 -3.297 3.522 1.00 94.06 97 TYR A CA 1
ATOM 756 C C . TYR A 1 97 ? -18.053 -4.660 2.917 1.00 94.06 97 TYR A C 1
ATOM 758 O O . TYR A 1 97 ? -17.595 -5.710 3.363 1.00 94.06 97 TYR A O 1
ATOM 766 N N . LYS A 1 98 ? -18.873 -4.625 1.871 1.00 94.31 98 LYS A N 1
ATOM 767 C CA . LYS A 1 98 ? -19.147 -5.765 1.001 1.00 94.31 98 LYS A CA 1
ATOM 768 C C . LYS A 1 98 ? -19.185 -5.325 -0.450 1.00 94.31 98 LYS A C 1
ATOM 770 O O . LYS A 1 98 ? -19.531 -4.183 -0.752 1.00 94.31 98 LYS A O 1
ATOM 775 N N . GLY A 1 99 ? -18.921 -6.272 -1.342 1.00 94.19 99 GLY A N 1
ATOM 776 C CA . GLY A 1 99 ? -18.899 -6.020 -2.777 1.00 94.19 99 GLY A CA 1
ATOM 777 C C . GLY A 1 99 ? -17.671 -5.227 -3.219 1.00 94.19 99 GLY A C 1
ATOM 778 O O . GLY A 1 99 ? -16.792 -4.889 -2.436 1.00 94.19 99 GLY A O 1
ATOM 779 N N . TYR A 1 100 ? -17.621 -4.954 -4.512 1.00 94.00 100 TYR A N 1
ATOM 780 C CA . TYR A 1 100 ? -16.515 -4.294 -5.196 1.00 94.00 100 TYR A CA 1
ATOM 781 C C . TYR A 1 100 ? -17.072 -3.443 -6.339 1.00 94.00 100 TYR A C 1
ATOM 783 O O . TYR A 1 100 ? -18.123 -3.788 -6.901 1.00 94.00 100 TYR A O 1
ATOM 791 N N . THR A 1 101 ? -16.397 -2.349 -6.703 1.00 92.62 101 THR A N 1
ATOM 792 C CA . THR A 1 101 ? -16.853 -1.415 -7.745 1.00 92.62 101 THR A CA 1
ATOM 793 C C . THR A 1 101 ? -18.330 -1.020 -7.561 1.00 92.62 101 THR A C 1
ATOM 795 O O . THR A 1 101 ? -18.750 -0.642 -6.472 1.00 92.62 101 THR A O 1
ATOM 798 N N . SER A 1 102 ? -19.166 -1.148 -8.589 1.00 93.00 102 SER A N 1
ATOM 799 C CA . SER A 1 102 ? -20.607 -0.856 -8.557 1.00 93.00 102 SER A CA 1
ATOM 800 C C . SER A 1 102 ? -21.400 -1.541 -7.426 1.00 93.00 102 SER A C 1
ATOM 802 O O . SER A 1 102 ? -22.445 -1.02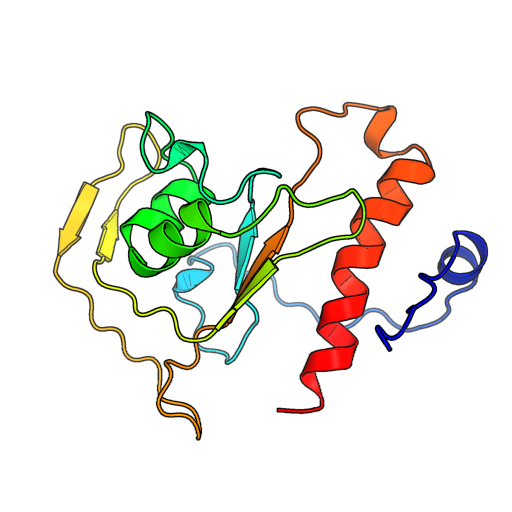9 -7.003 1.00 93.00 102 S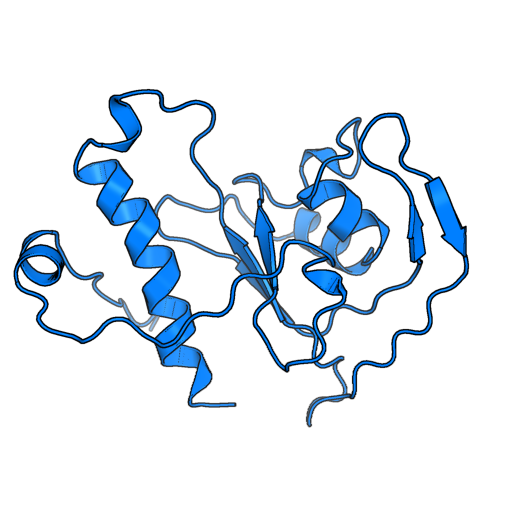ER A O 1
ATOM 804 N N . SER A 1 103 ? -20.916 -2.673 -6.905 1.00 95.19 103 SER A N 1
ATOM 805 C CA . SER A 1 103 ? -21.560 -3.431 -5.823 1.00 95.19 103 SER A CA 1
ATOM 806 C C . SER A 1 103 ? -21.063 -3.070 -4.419 1.00 95.19 103 SER A C 1
ATOM 808 O O . SER A 1 103 ? -21.609 -3.592 -3.450 1.00 95.19 103 SER A O 1
ATOM 810 N N . PHE A 1 104 ? -20.078 -2.174 -4.298 1.00 95.00 104 PHE A N 1
ATOM 811 C CA . PHE A 1 104 ? -19.514 -1.747 -3.018 1.00 95.00 104 PHE A CA 1
ATOM 812 C C . PHE A 1 104 ? -20.573 -1.105 -2.119 1.00 95.00 104 PHE A C 1
ATOM 814 O O . PHE A 1 104 ? -21.287 -0.187 -2.533 1.00 95.00 104 PHE A O 1
ATOM 821 N N . ARG A 1 105 ? -20.698 -1.593 -0.888 1.00 95.50 105 ARG A N 1
ATOM 822 C CA . ARG A 1 105 ? -21.630 -1.082 0.118 1.00 95.50 105 ARG A CA 1
ATOM 823 C C . ARG A 1 105 ? -20.978 -1.123 1.492 1.00 95.50 105 ARG A C 1
ATOM 825 O O . ARG A 1 105 ? -20.310 -2.099 1.824 1.00 95.50 105 ARG A O 1
ATOM 832 N N . PHE A 1 106 ? -21.277 -0.113 2.303 1.00 94.69 106 PHE A N 1
ATOM 833 C CA . PHE A 1 106 ? -21.046 -0.144 3.744 1.00 94.69 106 PHE A CA 1
ATOM 834 C C . PHE A 1 106 ? -21.734 -1.370 4.366 1.00 94.69 106 PHE A C 1
ATOM 836 O O . PHE A 1 106 ? -22.873 -1.698 4.008 1.00 94.69 106 PHE A O 1
ATOM 843 N N . ALA A 1 107 ? -21.034 -2.056 5.264 1.00 94.00 107 ALA A N 1
ATOM 844 C CA . ALA A 1 107 ? -21.486 -3.292 5.897 1.00 94.00 107 ALA A CA 1
ATOM 845 C C . ALA A 1 107 ? -21.559 -3.214 7.431 1.00 94.00 107 ALA A C 1
ATOM 847 O O . ALA A 1 107 ? -21.940 -4.206 8.047 1.00 94.00 107 ALA A O 1
ATOM 848 N N . GLY A 1 108 ? -21.287 -2.052 8.029 1.00 91.31 108 GLY A N 1
ATOM 849 C CA . GLY A 1 108 ? -21.419 -1.826 9.467 1.00 91.31 108 GLY A CA 1
ATOM 850 C C . GLY A 1 108 ? -20.176 -1.206 10.092 1.00 91.31 108 GLY A C 1
ATOM 851 O O . GLY A 1 108 ? -19.169 -0.965 9.418 1.00 91.31 108 GLY A O 1
ATOM 852 N N . ASP A 1 109 ? -20.282 -0.957 11.393 1.00 83.62 109 ASP A N 1
ATOM 853 C CA . ASP A 1 109 ? -19.155 -0.521 12.208 1.00 83.62 109 ASP A CA 1
ATOM 854 C C . ASP A 1 109 ? -18.135 -1.662 12.299 1.00 83.62 109 ASP A C 1
ATOM 856 O O . ASP A 1 109 ? -18.520 -2.822 12.491 1.00 83.62 109 ASP A O 1
ATOM 860 N N . PRO A 1 110 ? -16.840 -1.367 12.157 1.00 71.25 110 PRO A N 1
ATOM 861 C CA . PRO A 1 110 ? -15.817 -2.381 12.196 1.00 71.25 110 PRO A CA 1
ATOM 862 C C . PRO A 1 110 ? -15.533 -2.726 13.652 1.00 71.25 110 PRO A C 1
ATOM 864 O O . PRO A 1 110 ? -15.655 -1.913 14.571 1.00 71.25 110 PRO A O 1
ATOM 867 N N . ALA A 1 111 ? -15.018 -3.926 13.851 1.00 65.38 111 ALA A N 1
ATOM 868 C CA . ALA A 1 111 ? -14.203 -4.193 15.016 1.00 65.38 111 ALA A CA 1
ATOM 869 C C . ALA A 1 111 ? -12.743 -4.141 14.563 1.00 65.38 111 ALA A C 1
ATOM 871 O O . ALA A 1 111 ? -12.191 -5.182 14.203 1.00 65.38 111 ALA A O 1
ATOM 872 N N . ASP A 1 112 ? -12.118 -2.954 14.551 1.00 82.19 112 ASP A N 1
ATOM 873 C CA . ASP A 1 112 ? -10.662 -2.893 14.388 1.00 82.19 112 ASP A CA 1
ATOM 874 C C . ASP A 1 112 ? -10.000 -3.490 15.637 1.00 82.19 112 ASP A C 1
ATOM 876 O O . ASP A 1 112 ? -9.864 -2.871 16.700 1.00 82.19 112 ASP A O 1
ATOM 880 N N . LYS A 1 113 ? -9.645 -4.767 15.501 1.00 83.56 113 LYS A N 1
ATOM 881 C CA . LYS A 1 113 ? -9.042 -5.595 16.544 1.00 83.56 113 LYS A CA 1
ATOM 882 C C . LYS A 1 113 ? -7.517 -5.521 16.523 1.00 83.56 113 LYS A C 1
ATOM 884 O O . LYS A 1 113 ? -6.888 -6.237 17.301 1.00 83.56 113 LY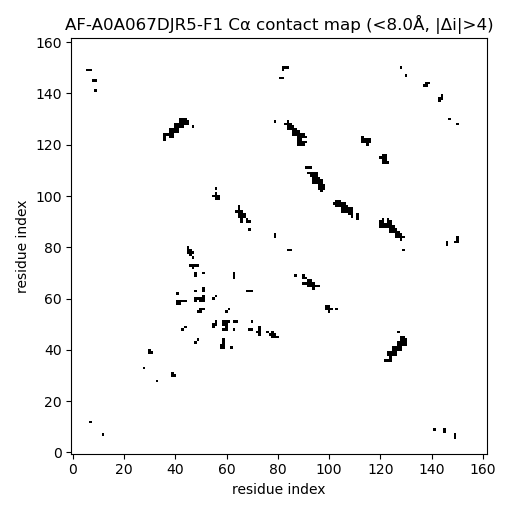S A O 1
ATOM 889 N N . LYS A 1 114 ? -6.910 -4.701 15.654 1.00 87.56 114 LYS A N 1
ATOM 890 C CA . LYS A 1 114 ? -5.452 -4.581 15.604 1.00 87.56 114 LYS A CA 1
ATOM 891 C C . LYS A 1 114 ? -4.935 -3.948 16.890 1.00 87.56 114 LYS A C 1
ATOM 893 O O . LYS A 1 114 ? -5.477 -2.959 17.390 1.00 87.56 114 LYS A O 1
ATOM 898 N N . HIS A 1 115 ? -3.883 -4.556 17.432 1.00 89.69 115 HIS A N 1
ATOM 899 C CA . HIS A 1 115 ? -3.203 -4.073 18.628 1.00 89.69 115 HIS A CA 1
ATOM 900 C C . HIS A 1 115 ? -2.517 -2.729 18.367 1.00 89.69 115 HIS A C 1
ATOM 902 O O . HIS A 1 115 ? -2.310 -2.338 17.220 1.00 89.69 115 HIS A O 1
ATOM 908 N N . PHE A 1 116 ? -2.138 -2.046 19.443 1.00 91.12 116 PHE A N 1
ATOM 909 C CA . PHE A 1 116 ? -1.323 -0.840 19.366 1.00 91.12 116 PHE A CA 1
ATOM 910 C C . PHE A 1 116 ? 0.171 -1.177 19.447 1.00 91.12 116 PHE A C 1
ATOM 912 O O . PHE A 1 116 ? 0.562 -2.161 20.080 1.00 91.12 116 PHE A O 1
ATOM 919 N N . ASP A 1 117 ? 0.999 -0.370 18.791 1.00 89.81 117 ASP A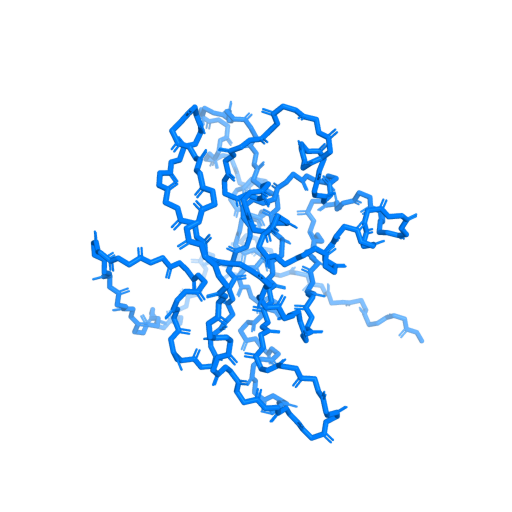 N 1
ATOM 920 C CA . ASP A 1 117 ? 2.452 -0.388 18.947 1.00 89.81 117 ASP A CA 1
ATOM 921 C C . ASP A 1 117 ? 2.903 0.416 20.186 1.00 89.81 117 ASP A C 1
ATOM 923 O O . ASP A 1 117 ? 2.094 0.963 20.940 1.00 89.81 117 ASP A O 1
ATOM 927 N N . SER A 1 118 ? 4.216 0.496 20.410 1.00 90.56 118 SER A N 1
ATOM 928 C CA . SER A 1 118 ? 4.817 1.264 21.512 1.00 90.56 118 SER A CA 1
ATOM 929 C C . SER A 1 118 ? 4.592 2.779 21.415 1.00 90.56 118 SER A C 1
ATOM 931 O O . SER A 1 118 ? 4.760 3.481 22.411 1.00 90.56 118 SER A O 1
ATOM 933 N N . PHE A 1 119 ? 4.193 3.282 20.244 1.00 91.12 119 PHE A N 1
ATOM 934 C CA . PHE A 1 119 ? 3.875 4.686 19.990 1.00 91.12 119 PHE A CA 1
ATOM 935 C C . PHE A 1 119 ? 2.370 4.979 20.095 1.00 91.12 119 PHE A C 1
ATOM 937 O O . PHE A 1 119 ? 1.955 6.112 19.859 1.00 91.12 119 PHE A O 1
ATOM 944 N N . GLY A 1 120 ? 1.546 3.985 20.452 1.00 90.81 120 GLY A N 1
ATOM 945 C CA . GLY A 1 120 ? 0.095 4.138 20.562 1.00 90.81 120 GLY A CA 1
ATOM 946 C C . GLY A 1 120 ? -0.629 4.190 19.214 1.00 90.81 120 GLY A C 1
ATOM 947 O O . GLY A 1 120 ? -1.761 4.659 19.153 1.00 90.81 120 GLY A O 1
ATOM 948 N N . ARG A 1 121 ? 0.001 3.717 18.133 1.00 92.19 121 ARG A N 1
ATOM 949 C CA . ARG A 1 121 ? -0.592 3.628 16.790 1.00 92.19 121 ARG A CA 1
ATOM 950 C C . ARG A 1 121 ? -1.125 2.223 16.550 1.00 92.19 121 ARG A C 1
ATOM 952 O O . ARG A 1 121 ? -0.566 1.266 17.084 1.00 92.19 121 ARG A O 1
ATOM 959 N N . ARG A 1 122 ? -2.165 2.059 15.726 1.00 91.44 122 ARG A N 1
ATOM 960 C CA . ARG A 1 122 ? -2.600 0.716 15.303 1.00 91.44 122 ARG A CA 1
ATOM 961 C C . ARG A 1 122 ? -1.451 -0.006 14.598 1.00 91.44 122 ARG A C 1
ATOM 963 O O . ARG A 1 122 ? -0.729 0.598 13.807 1.00 91.44 122 ARG A O 1
ATOM 970 N N . LYS A 1 123 ? -1.298 -1.311 14.829 1.00 91.25 123 LYS A N 1
ATOM 971 C CA . LYS A 1 123 ? -0.366 -2.188 14.098 1.00 91.25 123 LYS A CA 1
ATOM 972 C C . LYS A 1 123 ? -0.865 -2.483 12.676 1.00 91.25 123 LYS A C 1
ATOM 974 O O . LYS A 1 123 ? -1.018 -3.626 12.251 1.00 91.25 123 LYS A O 1
ATOM 979 N N . THR A 1 124 ? -1.139 -1.415 11.947 1.00 91.38 124 THR A N 1
ATOM 980 C CA . THR A 1 124 ? -1.523 -1.404 10.544 1.00 91.38 124 THR A CA 1
ATOM 981 C C . THR A 1 124 ? -0.388 -0.730 9.797 1.00 91.38 124 THR A C 1
ATOM 983 O O . THR A 1 124 ? -0.076 0.429 10.076 1.00 91.38 124 THR A O 1
ATOM 986 N N . ARG A 1 125 ? 0.245 -1.453 8.875 1.00 91.88 125 ARG A N 1
ATOM 987 C CA . ARG A 1 125 ? 1.301 -0.927 8.008 1.00 91.88 125 ARG A CA 1
ATOM 988 C C . ARG A 1 125 ? 0.854 -1.108 6.572 1.00 91.88 125 ARG A C 1
ATOM 990 O O . ARG A 1 125 ? 0.691 -2.239 6.126 1.00 91.88 125 ARG A O 1
ATOM 997 N N . ILE A 1 126 ? 0.629 -0.002 5.881 1.00 92.75 126 ILE A N 1
ATOM 998 C CA . ILE A 1 126 ? 0.169 0.022 4.495 1.00 92.75 126 ILE A CA 1
ATOM 999 C C . ILE A 1 126 ? 1.317 0.524 3.637 1.00 92.75 126 ILE A C 1
ATOM 1001 O O . ILE A 1 126 ? 1.902 1.554 3.960 1.00 92.75 126 ILE A O 1
ATOM 1005 N N . ILE A 1 127 ? 1.614 -0.173 2.545 1.00 92.12 127 ILE A N 1
ATOM 1006 C CA . ILE A 1 127 ? 2.591 0.268 1.553 1.00 92.12 127 ILE A CA 1
ATOM 1007 C C . ILE A 1 127 ? 1.901 0.545 0.221 1.00 92.12 127 ILE A C 1
ATOM 1009 O O . ILE A 1 127 ? 1.390 -0.363 -0.429 1.00 92.12 127 ILE A O 1
ATOM 1013 N N . ALA A 1 128 ? 1.879 1.809 -0.189 1.00 92.31 128 ALA A N 1
ATOM 1014 C CA . ALA A 1 128 ? 1.368 2.217 -1.489 1.00 92.31 128 ALA A CA 1
ATOM 1015 C C . ALA A 1 128 ? 2.470 2.100 -2.546 1.00 92.31 128 ALA A C 1
ATOM 1017 O O . ALA A 1 128 ? 3.530 2.716 -2.416 1.00 92.31 128 ALA A O 1
ATOM 1018 N N . ILE A 1 129 ? 2.207 1.308 -3.589 1.00 89.94 129 ILE A N 1
ATOM 1019 C CA . ILE A 1 129 ? 3.113 1.107 -4.727 1.00 89.94 129 ILE A CA 1
ATOM 1020 C C . ILE A 1 129 ? 2.318 1.298 -6.015 1.00 89.94 129 ILE A C 1
ATOM 1022 O O . ILE A 1 129 ? 1.300 0.633 -6.222 1.00 89.94 129 ILE A O 1
ATOM 1026 N N . ASP A 1 130 ? 2.798 2.162 -6.915 1.00 89.56 130 ASP A N 1
ATOM 1027 C CA . ASP A 1 130 ? 2.144 2.376 -8.201 1.00 89.56 130 ASP A CA 1
ATOM 1028 C C . ASP A 1 130 ? 2.682 1.451 -9.301 1.00 89.56 130 ASP A C 1
ATOM 1030 O O . ASP A 1 130 ? 3.863 1.444 -9.675 1.00 89.56 130 ASP A O 1
ATOM 1034 N N . ALA A 1 131 ? 1.766 0.674 -9.874 1.00 85.06 131 ALA A N 1
ATOM 1035 C CA . ALA A 1 131 ? 2.040 -0.145 -11.042 1.00 85.06 131 ALA A CA 1
ATOM 1036 C C . ALA A 1 131 ? 1.859 0.651 -12.343 1.00 85.06 131 ALA A C 1
ATOM 1038 O O . ALA A 1 131 ? 1.107 1.625 -12.436 1.00 85.06 131 ALA A O 1
ATOM 1039 N N . LEU A 1 132 ? 2.514 0.185 -13.407 1.00 84.50 132 LEU A N 1
ATOM 1040 C CA . LEU A 1 132 ? 2.283 0.722 -14.743 1.00 84.50 132 LEU A CA 1
ATOM 1041 C C . LEU A 1 132 ? 0.867 0.384 -15.212 1.00 84.50 132 LEU A C 1
ATOM 1043 O O . LEU A 1 132 ? 0.426 -0.762 -15.153 1.00 84.50 132 LEU A O 1
ATOM 1047 N N . CYS A 1 133 ? 0.186 1.380 -15.766 1.00 83.44 133 CYS A N 1
ATOM 1048 C CA . CYS A 1 133 ? -1.145 1.213 -16.329 1.00 83.44 133 CYS A CA 1
ATOM 1049 C C . CYS A 1 133 ? -1.039 0.630 -17.749 1.00 83.44 133 CYS A C 1
ATOM 1051 O O . CYS A 1 133 ? -0.525 1.291 -18.652 1.00 83.44 133 CYS A O 1
ATOM 1053 N N . TRP A 1 134 ? -1.504 -0.610 -17.937 1.00 82.19 134 TRP A N 1
ATOM 1054 C CA . TRP A 1 134 ? -1.541 -1.322 -19.227 1.00 82.19 134 TRP A CA 1
ATOM 1055 C C . TRP A 1 134 ? -0.218 -1.292 -20.021 1.00 82.19 134 TRP A C 1
ATOM 1057 O O . TRP A 1 134 ? -0.197 -0.891 -21.187 1.00 82.19 134 TRP A O 1
ATOM 1067 N N . PRO A 1 135 ? 0.911 -1.738 -19.437 1.00 84.50 135 PRO A N 1
ATOM 1068 C CA . PRO A 1 135 ? 2.210 -1.683 -20.109 1.00 84.50 135 PRO A CA 1
ATOM 1069 C C . PRO A 1 135 ? 2.305 -2.619 -21.328 1.00 84.50 135 PRO A C 1
ATOM 1071 O O . PRO A 1 135 ? 3.186 -2.442 -22.175 1.00 84.50 135 PRO A O 1
ATOM 1074 N N . GLY A 1 136 ? 1.422 -3.621 -21.434 1.00 90.69 136 GLY A N 1
ATOM 1075 C CA . GLY A 1 136 ? 1.488 -4.648 -22.472 1.00 90.69 136 GLY A CA 1
ATOM 1076 C C . GLY A 1 136 ? 2.863 -5.319 -22.482 1.00 90.69 136 GLY A C 1
ATOM 1077 O O . GLY A 1 136 ? 3.454 -5.555 -21.433 1.00 90.69 136 GLY A O 1
ATOM 1078 N N . MET A 1 137 ? 3.433 -5.542 -23.667 1.00 92.06 137 MET A N 1
ATOM 1079 C CA . MET A 1 137 ? 4.765 -6.152 -23.794 1.00 92.06 137 MET A CA 1
ATOM 1080 C C . MET A 1 137 ? 5.903 -5.300 -23.218 1.00 92.06 137 MET A C 1
ATOM 1082 O O . MET A 1 137 ? 6.984 -5.829 -22.964 1.00 92.06 137 MET A O 1
ATOM 1086 N N . LYS A 1 138 ? 5.688 -3.999 -22.968 1.00 87.19 138 LYS A N 1
ATOM 1087 C CA . LYS A 1 138 ? 6.727 -3.152 -22.370 1.00 87.19 138 LYS A CA 1
ATOM 1088 C C . LYS A 1 138 ? 7.069 -3.595 -20.953 1.00 87.19 138 LYS A C 1
ATOM 1090 O O . LYS A 1 138 ? 8.197 -3.366 -20.549 1.00 87.19 138 LYS A O 1
ATOM 1095 N N . GLN A 1 139 ? 6.170 -4.275 -20.235 1.00 87.81 139 GLN A N 1
ATOM 1096 C CA . GLN A 1 139 ? 6.444 -4.751 -18.871 1.00 87.81 139 GLN A CA 1
ATOM 1097 C C . GLN A 1 139 ? 7.683 -5.652 -18.773 1.00 87.81 139 GLN A C 1
ATOM 1099 O O . GLN A 1 139 ? 8.328 -5.687 -17.734 1.00 87.81 139 GLN A O 1
ATOM 1104 N N . TYR A 1 140 ? 8.050 -6.326 -19.867 1.00 88.56 140 TYR A N 1
ATOM 1105 C CA . TYR A 1 140 ? 9.220 -7.201 -19.930 1.00 88.56 140 TYR A CA 1
ATOM 1106 C C . TYR A 1 140 ? 10.524 -6.466 -20.257 1.00 88.56 140 TYR A C 1
ATOM 1108 O O . TYR A 1 140 ? 11.592 -7.074 -20.225 1.00 88.56 140 TYR A O 1
ATOM 1116 N N . ALA A 1 141 ? 10.477 -5.173 -20.594 1.00 87.50 141 ALA A N 1
ATOM 1117 C CA . ALA A 1 141 ? 11.702 -4.420 -20.817 1.00 87.50 141 ALA A CA 1
ATOM 1118 C C . ALA A 1 141 ? 12.425 -4.204 -19.482 1.00 87.50 141 ALA A C 1
ATOM 1120 O O . ALA A 1 141 ? 11.804 -3.877 -18.470 1.00 87.50 141 ALA A O 1
ATOM 1121 N N . LEU A 1 142 ? 13.754 -4.327 -19.506 1.00 85.00 142 LEU A N 1
ATOM 1122 C CA . LEU A 1 142 ? 14.605 -4.323 -18.314 1.00 85.00 142 LEU A CA 1
ATOM 1123 C C . LEU A 1 142 ? 14.325 -3.152 -17.361 1.00 85.00 142 LEU A C 1
ATOM 1125 O O . LEU A 1 142 ? 14.258 -3.344 -16.151 1.00 85.00 142 LEU A O 1
ATOM 1129 N N . LYS A 1 143 ? 14.093 -1.952 -17.910 1.00 81.88 143 LYS A N 1
ATOM 1130 C CA . LYS A 1 143 ? 13.744 -0.752 -17.137 1.00 81.88 143 LYS A CA 1
ATOM 1131 C C . LYS A 1 143 ? 12.539 -0.978 -16.213 1.00 81.88 143 LYS A C 1
ATOM 1133 O O . LYS A 1 143 ? 12.552 -0.522 -15.075 1.00 81.88 143 LYS A O 1
ATOM 1138 N N . TYR A 1 144 ? 11.501 -1.651 -16.704 1.00 81.25 144 TYR A N 1
ATOM 1139 C CA . TYR A 1 144 ? 10.251 -1.840 -15.973 1.00 81.25 144 TYR A CA 1
ATOM 1140 C C . TYR A 1 144 ? 10.307 -3.040 -15.027 1.00 81.25 144 TYR A C 1
ATOM 1142 O O . TYR A 1 144 ? 9.778 -2.949 -13.924 1.00 81.25 144 TYR A O 1
ATOM 1150 N N . LEU A 1 145 ? 11.031 -4.103 -15.394 1.00 82.81 145 LEU A N 1
ATOM 1151 C CA . LEU A 1 145 ? 11.328 -5.204 -14.472 1.00 82.81 145 LEU A CA 1
ATOM 1152 C C . LEU A 1 145 ? 12.099 -4.700 -13.247 1.00 82.81 145 LEU A C 1
ATOM 1154 O O . LEU A 1 145 ? 11.708 -4.972 -12.118 1.00 82.81 145 LEU A O 1
ATOM 1158 N N . LEU A 1 146 ? 13.145 -3.895 -13.460 1.00 79.62 146 LEU A N 1
ATOM 1159 C CA . LEU A 1 146 ? 13.917 -3.308 -12.364 1.00 79.62 146 LEU A CA 1
ATOM 1160 C C . LEU A 1 146 ? 13.076 -2.401 -11.469 1.00 79.62 146 LEU A C 1
ATOM 1162 O O . LEU A 1 146 ? 13.251 -2.433 -10.257 1.00 79.62 146 LEU A O 1
ATOM 1166 N N . ARG A 1 147 ? 12.161 -1.617 -12.046 1.00 74.69 147 ARG A N 1
ATOM 1167 C CA . ARG A 1 147 ? 11.220 -0.803 -11.270 1.00 74.69 147 ARG A CA 1
ATOM 1168 C C . ARG A 1 147 ? 10.388 -1.676 -10.325 1.00 74.69 147 ARG A C 1
ATOM 1170 O O . ARG A 1 147 ? 10.323 -1.381 -9.141 1.00 74.69 147 ARG A O 1
ATOM 1177 N N . CYS A 1 148 ? 9.818 -2.777 -10.816 1.00 69.56 148 CYS A N 1
ATOM 1178 C CA . CYS A 1 148 ? 8.994 -3.666 -9.996 1.00 69.56 148 CYS A CA 1
ATOM 1179 C C . CYS A 1 148 ? 9.770 -4.336 -8.852 1.00 69.56 148 CYS A C 1
ATOM 1181 O O . CYS A 1 148 ? 9.255 -4.426 -7.742 1.00 69.56 148 CYS A O 1
ATOM 1183 N N . VAL A 1 149 ? 10.996 -4.806 -9.104 1.00 73.00 149 VAL A N 1
ATOM 1184 C CA . VAL A 1 149 ? 11.751 -5.575 -8.099 1.00 73.00 149 VAL A CA 1
ATOM 1185 C C . VAL A 1 149 ? 12.333 -4.674 -6.998 1.00 73.00 149 VAL A C 1
ATOM 1187 O O . VAL A 1 149 ? 12.433 -5.094 -5.848 1.00 73.00 149 VAL A O 1
ATOM 1190 N N . LYS A 1 150 ? 12.659 -3.412 -7.301 1.00 69.25 150 LYS A N 1
ATOM 1191 C CA . LYS A 1 150 ? 13.175 -2.462 -6.298 1.00 69.25 150 LYS A CA 1
ATOM 1192 C C . LYS A 1 150 ? 12.196 -2.202 -5.156 1.00 69.25 150 LYS A C 1
ATOM 1194 O O . LYS A 1 150 ? 12.621 -2.198 -4.006 1.00 69.25 150 LYS A O 1
ATOM 119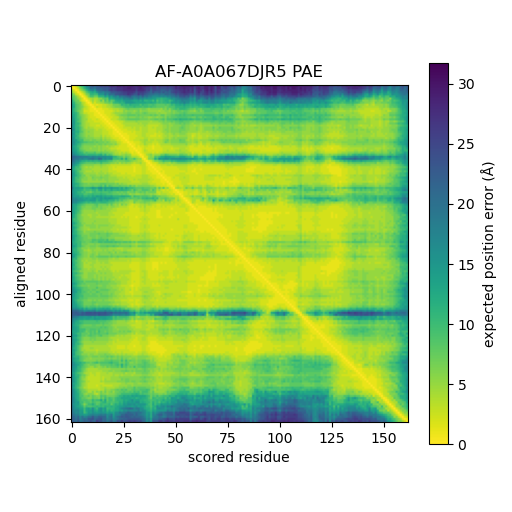9 N N . PHE A 1 151 ? 10.904 -2.080 -5.462 1.00 64.19 151 PHE A N 1
ATOM 1200 C CA . PHE A 1 151 ? 9.867 -1.895 -4.443 1.00 64.19 151 PHE A CA 1
ATOM 1201 C C . PHE A 1 151 ? 9.829 -3.035 -3.416 1.00 64.19 151 PHE A C 1
ATOM 1203 O O . PHE A 1 151 ? 9.550 -2.798 -2.241 1.00 64.19 151 PHE A O 1
ATOM 1210 N N . ALA A 1 152 ? 10.145 -4.263 -3.843 1.00 62.28 152 ALA A N 1
ATOM 1211 C CA . ALA A 1 152 ? 10.138 -5.436 -2.976 1.00 62.28 152 ALA A CA 1
ATOM 1212 C C . ALA A 1 152 ? 11.334 -5.485 -2.003 1.00 62.28 152 ALA A C 1
ATOM 1214 O O . ALA A 1 152 ? 11.190 -6.039 -0.918 1.00 62.28 152 ALA A O 1
ATOM 1215 N N . LEU A 1 153 ? 12.497 -4.910 -2.350 1.00 62.31 153 LEU A N 1
ATOM 1216 C CA . LEU A 1 153 ? 13.688 -4.952 -1.485 1.00 62.31 153 LEU A CA 1
ATOM 1217 C C . LEU A 1 153 ? 13.639 -3.980 -0.313 1.00 62.31 153 LEU A C 1
ATOM 1219 O O . LEU A 1 153 ? 13.945 -4.379 0.806 1.00 62.31 153 LEU A O 1
ATOM 1223 N N . GLU A 1 154 ? 13.255 -2.723 -0.555 1.00 57.41 154 GLU A N 1
ATOM 1224 C CA . GLU A 1 154 ? 13.307 -1.667 0.471 1.00 57.41 154 GLU A CA 1
ATOM 1225 C C . GLU A 1 154 ? 12.506 -2.014 1.729 1.00 57.41 154 GLU A C 1
ATOM 1227 O O . GLU A 1 154 ? 12.807 -1.543 2.823 1.00 57.41 154 GLU A O 1
ATOM 1232 N N . HIS A 1 155 ? 11.491 -2.863 1.583 1.00 55.16 155 HIS A N 1
ATOM 1233 C CA . HIS A 1 155 ? 10.574 -3.207 2.659 1.00 55.16 155 HIS A CA 1
ATOM 1234 C C . HIS A 1 155 ? 10.917 -4.525 3.357 1.00 55.16 155 HIS A C 1
ATOM 1236 O O . HIS A 1 155 ? 10.512 -4.703 4.502 1.00 55.16 155 HIS A O 1
ATOM 1242 N N . LEU A 1 156 ? 11.695 -5.411 2.719 1.00 53.06 156 LEU A N 1
ATOM 1243 C CA . LEU A 1 156 ? 12.213 -6.632 3.351 1.00 53.06 156 LEU A CA 1
ATOM 1244 C C . LEU A 1 156 ? 13.382 -6.329 4.303 1.00 53.06 156 LEU A C 1
ATOM 1246 O O . LEU A 1 156 ? 13.503 -6.969 5.344 1.00 53.06 156 LEU A O 1
ATOM 1250 N N . GLU A 1 157 ? 14.212 -5.329 3.991 1.00 49.41 157 GLU A N 1
ATOM 1251 C CA . GLU A 1 157 ? 15.339 -4.928 4.853 1.00 49.41 157 GLU A CA 1
ATOM 1252 C C . GLU A 1 157 ? 14.883 -4.131 6.092 1.00 49.41 157 GLU A C 1
ATOM 1254 O O . GLU A 1 157 ? 15.504 -4.203 7.151 1.00 49.41 157 GLU A O 1
ATOM 1259 N N . ASN A 1 158 ? 13.758 -3.413 6.004 1.00 47.00 158 ASN A N 1
ATOM 1260 C CA . ASN A 1 158 ? 13.236 -2.591 7.103 1.00 47.00 158 ASN A CA 1
ATOM 1261 C C . ASN A 1 158 ? 12.326 -3.350 8.085 1.00 47.00 158 ASN A C 1
ATOM 1263 O O . ASN A 1 158 ? 11.989 -2.821 9.145 1.00 47.00 158 ASN A O 1
ATOM 1267 N N . THR A 1 159 ? 11.934 -4.588 7.775 1.00 44.59 159 THR A N 1
ATOM 1268 C CA . THR A 1 159 ? 11.144 -5.434 8.687 1.00 44.59 159 THR A CA 1
ATOM 1269 C C . THR A 1 159 ? 11.936 -6.013 9.862 1.00 44.59 159 THR A C 1
ATOM 1271 O O . THR A 1 159 ? 11.312 -6.514 10.789 1.00 44.59 159 THR A O 1
ATOM 1274 N N . GLU A 1 160 ? 13.271 -5.919 9.875 1.00 36.69 160 GLU A N 1
ATOM 1275 C CA . GLU A 1 160 ? 14.099 -6.437 10.982 1.00 36.69 160 GLU A CA 1
ATOM 1276 C C . GLU A 1 160 ? 14.347 -5.431 12.125 1.00 36.69 160 GLU A C 1
ATOM 1278 O O . GLU A 1 160 ? 14.936 -5.799 13.139 1.00 36.69 160 GLU A O 1
ATOM 1283 N N . ASN A 1 161 ? 13.893 -4.176 12.006 1.00 32.47 161 ASN A N 1
ATOM 1284 C CA . ASN A 1 161 ? 14.232 -3.099 12.954 1.00 32.47 161 ASN A CA 1
ATOM 1285 C C . ASN A 1 161 ? 13.046 -2.510 13.747 1.00 32.47 161 ASN A C 1
ATOM 1287 O O . ASN A 1 161 ? 13.186 -1.421 14.311 1.00 32.47 161 ASN A O 1
ATOM 1291 N N . TYR A 1 162 ? 11.905 -3.203 13.829 1.00 36.09 162 TYR A N 1
ATOM 1292 C CA . TYR A 1 162 ? 10.739 -2.759 14.611 1.00 36.09 162 TYR A CA 1
ATOM 1293 C C . TYR A 1 162 ? 10.157 -3.857 15.498 1.00 36.09 162 TYR A C 1
ATOM 1295 O O . TYR A 1 162 ? 9.972 -4.986 14.996 1.00 36.09 162 TYR A O 1
#

Nearest PDB structures (foldseek):
  4na4-assembly3_C  TM=9.579E-01  e=1.739E-11  Mus musculus
  5lhb-assembly1_A  TM=9.615E-01  e=2.388E-11  Homo sapiens
  6hh6-assembly1_A  TM=9.568E-01  e=3.077E-11  Homo sapiens
  4na0-assembly2_B  TM=9.543E-01  e=3.077E-11  Mus musculus
  4n9y-assembly1_A  TM=9.373E-01  e=2.103E-11  Mus musculus

Foldseek 3Di:
DPPPPDADAPVCVVPDPDDDDDDDDDPDDDLVPDPPLDAREQQAALQQCVCLVPLDWARRNVVCVQQVVSVVCNVPPDGDDLLDKDKDWQTFGQFDWDDTRVRIDTDGGDDRPADADPVRGGSHIYIYDYDDDCCDPVCPPSSNVSSVVSSVPVVVVVVVPD

Secondary structure (DSSP, 8-state):
------PPPHHHHHH--PPPPP----SSS-GGG--SS-EEEEEE-SSTTTTTTTT--SHHHHHHHHSTHHHHHHHHPPPP-TT--EEEE-PPP--EEES-GGG-EEEE-----PPB-TTS-BS-EEEEEEPPSS-GGGGGSHHHHHHHHHHHHHHHHGGG--

pLDDT: mean 83.89, std 14.29, range [32.47, 95.5]